Protein AF-A0ABD4ZDI1-F1 (afdb_monomer_lite)

Foldseek 3Di:
DPVCVVVVVVVVVVVVVLVVQLVVQLVVQCPDPVVVVCVVVVHDPVCCVPPPRNVRSCVVSVVVVVVVVVD

pLDDT: mean 77.8, std 8.33, range [47.66, 86.62]

Secondary structure (DSSP, 8-state):
--SHHHHHHHHHHHHHHHHHHHHHHHHHHHHSHHHHHHHHTT--HHHIIIIIIHHHHHHHHHHHHHHHHH-

Structure (mmCIF, N/CA/C/O backbone):
data_AF-A0ABD4ZDI1-F1
#
_entry.id   AF-A0ABD4ZDI1-F1
#
loop_
_atom_site.group_PDB
_atom_site.id
_atom_site.type_symbol
_atom_site.label_atom_id
_atom_site.label_alt_id
_atom_site.label_comp_id
_atom_site.label_asym_id
_atom_site.label_entity_id
_atom_site.label_seq_id
_atom_site.pdbx_PDB_ins_code
_atom_site.Cartn_x
_atom_site.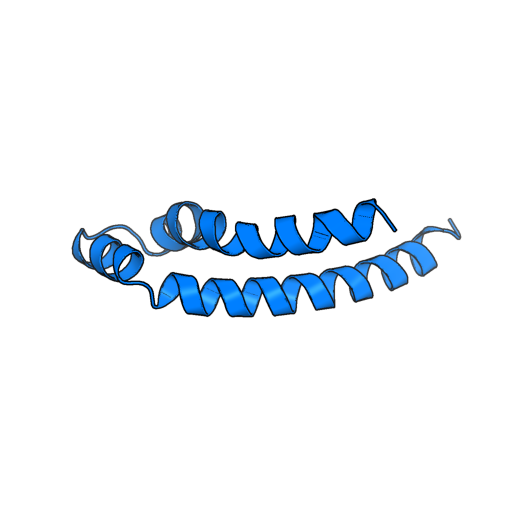Cartn_y
_atom_site.Cartn_z
_atom_site.occupancy
_atom_site.B_iso_or_equiv
_atom_site.auth_seq_id
_atom_site.auth_comp_id
_atom_site.auth_asym_id
_atom_site.auth_atom_id
_atom_site.pdbx_PDB_model_num
ATOM 1 N N . MET A 1 1 ? 7.275 -10.214 -33.030 1.00 58.09 1 MET A N 1
ATOM 2 C CA . MET A 1 1 ? 7.151 -10.833 -31.689 1.00 58.09 1 MET A CA 1
ATOM 3 C C . MET A 1 1 ? 8.478 -10.818 -30.904 1.00 58.09 1 MET A C 1
ATOM 5 O O . MET A 1 1 ? 8.680 -11.667 -30.053 1.00 58.09 1 MET A O 1
ATOM 9 N N . TYR A 1 2 ? 9.363 -9.832 -31.139 1.00 63.69 2 TYR A N 1
ATOM 10 C CA . TYR A 1 2 ? 10.683 -9.715 -30.482 1.00 63.69 2 TYR A CA 1
ATOM 11 C C . TYR A 1 2 ? 10.746 -8.611 -29.407 1.00 63.69 2 TYR A C 1
ATOM 13 O O . TYR A 1 2 ? 11.720 -8.514 -28.676 1.00 63.69 2 TYR A O 1
ATOM 21 N N . ILE A 1 3 ? 9.690 -7.798 -29.281 1.00 68.88 3 ILE A N 1
ATOM 22 C CA . ILE A 1 3 ? 9.608 -6.690 -28.311 1.00 68.88 3 ILE A CA 1
ATOM 23 C C . ILE A 1 3 ? 9.057 -7.143 -26.949 1.00 68.88 3 ILE A C 1
ATOM 25 O O . ILE A 1 3 ? 9.336 -6.522 -25.932 1.00 68.88 3 ILE A O 1
ATOM 29 N N . ILE A 1 4 ? 8.325 -8.258 -26.891 1.00 77.75 4 ILE A N 1
ATOM 30 C CA . ILE A 1 4 ? 7.638 -8.703 -25.667 1.00 77.75 4 ILE A CA 1
ATOM 31 C C . ILE A 1 4 ? 8.623 -9.132 -24.571 1.00 77.75 4 ILE A C 1
ATOM 33 O O . ILE A 1 4 ? 8.411 -8.802 -23.411 1.00 77.75 4 ILE A O 1
ATOM 37 N N . LEU A 1 5 ? 9.715 -9.814 -24.930 1.00 77.75 5 LEU A N 1
ATOM 38 C CA . LEU A 1 5 ? 10.732 -10.275 -23.977 1.00 77.75 5 LEU A CA 1
ATOM 39 C C . LEU A 1 5 ? 11.498 -9.119 -23.295 1.00 77.75 5 LEU A C 1
ATOM 41 O O . LEU A 1 5 ? 11.530 -9.084 -22.064 1.00 77.75 5 LEU A O 1
ATOM 45 N N . PRO A 1 6 ? 12.076 -8.149 -24.037 1.00 79.56 6 PRO A N 1
ATOM 46 C CA . PRO A 1 6 ? 12.778 -7.025 -23.418 1.00 79.56 6 PRO A CA 1
ATOM 47 C C . PRO A 1 6 ? 11.830 -6.088 -22.665 1.00 79.56 6 PRO A C 1
ATOM 49 O O . PRO A 1 6 ? 12.170 -5.643 -21.570 1.00 79.56 6 PRO A O 1
ATOM 52 N N . VAL A 1 7 ? 10.617 -5.848 -23.183 1.00 78.19 7 VAL A N 1
ATOM 53 C CA . VAL A 1 7 ? 9.612 -5.035 -22.482 1.00 78.19 7 VAL A CA 1
ATOM 54 C C . VAL A 1 7 ? 9.197 -5.713 -21.181 1.00 78.19 7 VAL A C 1
ATOM 56 O O . VAL A 1 7 ? 9.240 -5.069 -20.139 1.00 78.19 7 VAL A O 1
ATOM 59 N N . ALA A 1 8 ? 8.883 -7.010 -21.183 1.00 79.38 8 ALA A N 1
ATOM 60 C CA . ALA A 1 8 ? 8.547 -7.726 -19.953 1.00 79.38 8 ALA A CA 1
ATOM 61 C C . ALA A 1 8 ? 9.696 -7.683 -18.932 1.00 79.38 8 ALA A C 1
ATOM 63 O O . ALA A 1 8 ? 9.456 -7.396 -17.762 1.00 79.38 8 ALA A O 1
ATOM 64 N N . SER A 1 9 ? 10.943 -7.881 -19.372 1.00 79.19 9 SER A N 1
ATOM 65 C CA . SER A 1 9 ? 12.115 -7.842 -18.490 1.00 79.19 9 SER A CA 1
ATOM 66 C C . SER A 1 9 ? 12.324 -6.467 -17.841 1.00 79.19 9 SER A C 1
ATOM 68 O O . SER A 1 9 ? 12.556 -6.388 -16.634 1.00 79.19 9 SER A O 1
ATOM 70 N N . LEU A 1 10 ? 12.198 -5.379 -18.610 1.00 77.12 10 LEU A N 1
ATOM 71 C CA . LEU A 1 10 ? 12.275 -4.004 -18.097 1.00 77.12 10 LEU A CA 1
ATOM 72 C C . LEU A 1 10 ? 11.113 -3.686 -17.147 1.00 77.12 10 LEU A C 1
ATOM 74 O O . LEU A 1 10 ? 11.316 -3.120 -16.072 1.00 77.12 10 LEU A O 1
ATOM 78 N N . THR A 1 11 ? 9.899 -4.102 -17.509 1.00 76.00 11 THR A N 1
ATOM 79 C CA . THR A 1 11 ? 8.691 -3.811 -16.725 1.00 76.00 11 THR A CA 1
ATOM 80 C C . THR A 1 11 ? 8.704 -4.551 -15.387 1.00 76.00 11 THR A C 1
ATOM 82 O O . THR A 1 11 ? 8.352 -3.970 -14.366 1.00 76.00 11 THR A O 1
ATOM 85 N N . ILE A 1 12 ? 9.166 -5.807 -15.349 1.00 79.31 12 ILE A N 1
ATOM 86 C CA . ILE A 1 12 ? 9.267 -6.597 -14.111 1.00 79.31 12 ILE A CA 1
ATOM 87 C C . ILE A 1 12 ? 10.230 -5.941 -13.114 1.00 79.31 12 ILE A C 1
ATOM 89 O O . ILE A 1 12 ? 9.913 -5.868 -11.927 1.00 79.31 12 ILE A O 1
ATOM 93 N N . ALA A 1 13 ? 11.373 -5.425 -13.576 1.00 75.81 13 ALA A N 1
ATOM 94 C CA . ALA A 1 13 ? 12.335 -4.744 -12.711 1.00 75.81 13 ALA A CA 1
ATOM 95 C C . ALA A 1 13 ? 11.746 -3.463 -12.089 1.00 75.81 13 ALA A C 1
ATOM 97 O O . ALA A 1 13 ? 11.855 -3.252 -10.878 1.00 75.81 13 ALA A O 1
ATOM 98 N N . TYR A 1 14 ? 11.047 -2.654 -12.892 1.00 72.69 14 TYR A N 1
ATOM 99 C CA . TYR A 1 14 ? 10.342 -1.458 -12.417 1.00 72.69 14 TYR A CA 1
ATOM 100 C C . TYR A 1 14 ? 9.217 -1.798 -11.432 1.00 72.69 14 TYR A C 1
ATOM 102 O O . TYR A 1 14 ? 9.124 -1.211 -10.350 1.00 72.69 14 TYR A O 1
ATOM 110 N N . VAL A 1 15 ? 8.388 -2.792 -11.763 1.00 77.12 15 VAL A N 1
ATOM 111 C CA . VAL A 1 15 ? 7.287 -3.252 -10.907 1.00 77.12 15 VAL A CA 1
ATOM 112 C C . VAL A 1 15 ? 7.812 -3.820 -9.591 1.00 77.12 15 VAL A C 1
ATOM 114 O O . VAL A 1 15 ? 7.205 -3.572 -8.555 1.00 77.12 15 VAL A O 1
ATOM 117 N N . ALA A 1 16 ? 8.952 -4.515 -9.578 1.00 80.00 16 ALA A N 1
ATOM 118 C CA . ALA A 1 16 ? 9.554 -5.027 -8.348 1.00 80.00 16 ALA A CA 1
ATOM 119 C C . ALA A 1 16 ? 9.962 -3.901 -7.378 1.00 80.00 16 ALA A C 1
ATOM 121 O O . ALA A 1 16 ? 9.748 -4.020 -6.167 1.00 80.00 16 ALA A O 1
ATOM 122 N N . GLY A 1 17 ? 10.504 -2.793 -7.897 1.00 79.12 17 GLY A N 1
ATOM 123 C CA . GLY A 1 17 ? 10.821 -1.602 -7.104 1.00 79.12 17 GLY A CA 1
ATOM 124 C C . GLY A 1 17 ? 9.566 -0.949 -6.523 1.00 79.12 17 GLY A C 1
ATOM 125 O O . GLY A 1 17 ? 9.471 -0.737 -5.312 1.00 79.12 17 GLY A O 1
ATOM 126 N N . ILE A 1 18 ? 8.560 -0.727 -7.371 1.00 78.19 18 ILE A N 1
ATOM 127 C CA . ILE A 1 18 ? 7.273 -0.141 -6.973 1.00 78.19 18 ILE A CA 1
ATOM 128 C C . ILE A 1 18 ? 6.547 -1.034 -5.958 1.00 78.19 18 ILE A C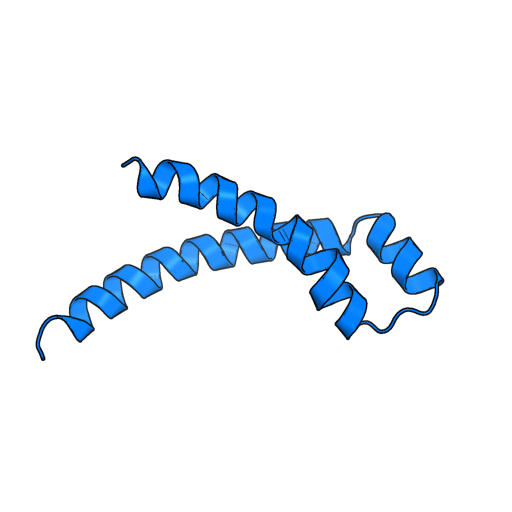 1
ATOM 130 O O . ILE A 1 18 ? 6.041 -0.541 -4.953 1.00 78.19 18 ILE A O 1
ATOM 134 N N . ALA A 1 19 ? 6.537 -2.352 -6.163 1.00 80.81 19 ALA A N 1
ATOM 135 C CA . ALA A 1 19 ? 5.904 -3.313 -5.265 1.00 80.81 19 ALA A CA 1
ATOM 136 C C . ALA A 1 19 ? 6.558 -3.319 -3.878 1.00 80.81 19 ALA A C 1
ATOM 138 O O . ALA A 1 19 ? 5.863 -3.439 -2.867 1.00 80.81 19 ALA A O 1
ATOM 139 N N . ARG A 1 20 ? 7.884 -3.146 -3.803 1.00 82.75 20 ARG A N 1
ATOM 140 C CA . ARG A 1 20 ? 8.601 -3.033 -2.526 1.00 82.75 20 ARG A CA 1
ATOM 141 C C . ARG A 1 20 ? 8.185 -1.777 -1.760 1.00 82.75 20 ARG A C 1
ATOM 143 O O . ARG A 1 20 ? 7.903 -1.874 -0.567 1.00 82.75 20 ARG A O 1
ATOM 150 N N . ILE A 1 21 ? 8.099 -0.637 -2.447 1.00 83.94 21 ILE A N 1
ATOM 151 C CA . ILE A 1 21 ? 7.646 0.639 -1.871 1.00 83.94 21 ILE A CA 1
ATOM 152 C C . ILE A 1 21 ? 6.193 0.517 -1.405 1.00 83.94 21 ILE A C 1
ATOM 154 O O . ILE A 1 21 ? 5.889 0.763 -0.240 1.00 83.94 21 ILE A O 1
ATOM 158 N N . MET A 1 22 ? 5.316 0.034 -2.287 1.00 83.69 22 MET A N 1
ATOM 159 C CA . MET A 1 22 ? 3.901 -0.189 -2.005 1.00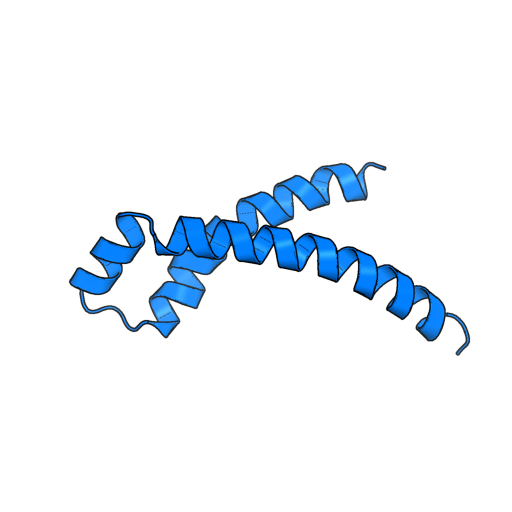 83.69 22 MET A CA 1
ATOM 160 C C . MET A 1 22 ? 3.705 -1.092 -0.788 1.00 83.69 22 MET A C 1
ATOM 162 O O . MET A 1 22 ? 2.869 -0.797 0.061 1.00 83.69 22 MET A O 1
ATOM 166 N N . ARG A 1 23 ? 4.488 -2.171 -0.662 1.00 83.62 23 ARG A N 1
ATOM 167 C CA . ARG A 1 23 ? 4.434 -3.069 0.497 1.00 83.62 23 ARG A CA 1
ATOM 168 C C . ARG A 1 23 ? 4.832 -2.358 1.791 1.00 83.62 23 ARG A C 1
ATOM 170 O O . ARG A 1 23 ? 4.167 -2.570 2.801 1.00 83.62 23 ARG A O 1
ATOM 177 N N . GLY A 1 24 ? 5.871 -1.522 1.769 1.00 84.94 24 GLY A N 1
ATOM 178 C CA . GLY A 1 24 ? 6.274 -0.715 2.927 1.00 84.94 24 GLY A CA 1
ATOM 179 C C . GLY A 1 24 ? 5.159 0.230 3.376 1.00 84.94 24 GLY A C 1
ATOM 180 O O . GLY A 1 24 ? 4.736 0.193 4.531 1.00 84.94 24 GLY A O 1
ATOM 181 N N . SER A 1 25 ? 4.593 0.984 2.437 1.00 84.25 25 SER A N 1
ATOM 182 C CA . SER A 1 25 ? 3.508 1.924 2.724 1.00 84.25 25 SER A CA 1
ATOM 183 C C . SER A 1 25 ? 2.210 1.236 3.138 1.00 84.25 25 SER A C 1
ATOM 185 O O . SER A 1 25 ? 1.489 1.753 3.984 1.00 84.25 25 SER A O 1
ATOM 187 N N . MET A 1 26 ? 1.923 0.039 2.619 1.00 85.38 26 MET A N 1
ATOM 188 C CA . MET A 1 26 ? 0.790 -0.774 3.070 1.00 85.38 26 MET A CA 1
ATOM 189 C C . MET A 1 26 ? 0.912 -1.137 4.553 1.00 85.38 26 MET A C 1
ATOM 191 O O . MET A 1 26 ? -0.079 -1.086 5.276 1.00 85.38 26 MET A O 1
ATOM 195 N N . ILE A 1 27 ? 2.113 -1.510 5.010 1.00 86.31 27 ILE A N 1
ATOM 196 C CA . ILE A 1 27 ? 2.371 -1.878 6.410 1.00 86.31 27 ILE A CA 1
ATOM 197 C C . ILE A 1 27 ? 2.158 -0.668 7.323 1.00 86.31 27 ILE A C 1
ATOM 199 O O . ILE A 1 27 ? 1.467 -0.774 8.335 1.00 86.31 27 ILE A O 1
ATOM 203 N N . GLU A 1 28 ? 2.702 0.486 6.943 1.00 84.81 28 GLU A N 1
ATOM 204 C CA . GLU A 1 28 ? 2.563 1.735 7.696 1.00 84.81 28 GLU A CA 1
ATOM 205 C C . GLU A 1 28 ? 1.097 2.181 7.790 1.00 84.81 28 GLU A C 1
ATOM 207 O O . GLU A 1 28 ? 0.577 2.467 8.871 1.00 84.81 28 GLU A O 1
ATOM 212 N N . VAL A 1 29 ? 0.382 2.121 6.667 1.00 85.62 29 VAL A N 1
ATOM 213 C CA . VAL A 1 29 ? -1.048 2.410 6.598 1.00 85.62 29 VAL A CA 1
ATOM 214 C C . VAL A 1 29 ? -1.865 1.441 7.456 1.00 85.62 29 VAL A C 1
ATOM 216 O O . VAL A 1 29 ? -2.749 1.884 8.188 1.00 85.62 29 VAL A O 1
ATOM 219 N N . LEU A 1 30 ? -1.581 0.136 7.419 1.00 84.88 30 LEU A N 1
ATOM 220 C CA . LEU A 1 30 ? -2.285 -0.870 8.224 1.00 84.88 30 LEU A CA 1
ATOM 221 C C . LEU A 1 30 ? -2.052 -0.707 9.733 1.00 84.88 30 LEU A C 1
ATOM 223 O O . LEU A 1 30 ? -2.944 -1.042 10.515 1.00 84.88 30 LEU A O 1
ATOM 227 N N . HIS A 1 31 ? -0.896 -0.179 10.139 1.00 85.75 31 HIS A N 1
ATOM 228 C CA . HIS A 1 31 ? -0.595 0.160 11.533 1.00 85.75 31 HIS A CA 1
ATOM 229 C C . HIS A 1 31 ? -1.154 1.513 11.983 1.00 85.75 31 HIS A C 1
ATOM 231 O O . HIS A 1 31 ? -1.146 1.815 13.177 1.00 85.75 31 HIS A O 1
ATOM 237 N N . SER A 1 32 ? -1.689 2.312 11.064 1.00 85.69 32 SER A N 1
ATOM 238 C CA . SER A 1 32 ? -2.270 3.603 11.406 1.00 85.69 32 SER A CA 1
ATOM 239 C C . SER A 1 32 ? -3.521 3.480 12.290 1.00 85.69 32 SER A C 1
ATOM 241 O O . SER A 1 32 ? -4.304 2.521 12.231 1.00 85.69 32 SER A O 1
ATOM 243 N N . ASN A 1 33 ? -3.765 4.523 13.083 1.00 82.69 33 ASN A N 1
ATOM 244 C CA . ASN A 1 33 ? -4.917 4.579 13.979 1.00 82.69 33 ASN A CA 1
ATOM 245 C C . ASN A 1 33 ? -6.262 4.555 13.230 1.00 82.69 33 ASN A C 1
ATOM 247 O O . ASN A 1 33 ? -7.228 4.013 13.757 1.00 82.69 33 ASN A O 1
ATOM 251 N N . PHE A 1 34 ? -6.346 5.047 11.987 1.00 83.62 34 PHE A N 1
ATOM 252 C CA . PHE A 1 34 ? -7.611 5.042 11.242 1.00 83.62 34 PHE A CA 1
ATOM 253 C C . PHE A 1 34 ? -8.034 3.633 10.798 1.00 83.62 34 PHE A C 1
ATOM 255 O O . PHE A 1 34 ? -9.228 3.331 10.786 1.00 83.62 34 PHE A O 1
ATOM 262 N N . ILE A 1 35 ? -7.078 2.745 10.497 1.00 85.56 35 ILE A N 1
ATOM 263 C CA . ILE A 1 35 ? -7.357 1.330 10.211 1.00 85.56 35 ILE A CA 1
ATOM 264 C C . ILE A 1 35 ? -7.807 0.607 11.483 1.00 85.56 35 ILE A C 1
ATOM 266 O O . ILE A 1 35 ? -8.747 -0.190 11.433 1.00 85.56 35 ILE A O 1
ATOM 270 N N . ARG A 1 36 ? -7.201 0.917 12.637 1.00 83.25 36 ARG A N 1
ATOM 271 C CA . ARG A 1 36 ? -7.635 0.383 13.942 1.00 83.25 36 ARG A CA 1
ATOM 272 C C . ARG A 1 36 ? -9.059 0.826 14.279 1.00 83.25 36 ARG A C 1
ATOM 274 O O . ARG A 1 36 ? -9.872 -0.010 14.663 1.00 83.25 36 ARG A O 1
ATOM 281 N N . THR A 1 37 ? -9.399 2.091 14.037 1.00 85.44 37 THR A N 1
ATOM 282 C CA . THR A 1 37 ? -10.766 2.607 14.201 1.00 85.44 37 THR A CA 1
ATOM 283 C C . THR A 1 37 ? -11.744 1.959 13.220 1.00 85.44 37 THR A C 1
ATOM 285 O O . THR A 1 37 ? -12.864 1.625 13.598 1.00 85.44 37 THR A O 1
ATOM 288 N N . ALA A 1 38 ? -11.338 1.723 11.968 1.00 84.12 38 ALA A N 1
ATOM 289 C CA . ALA A 1 38 ? -12.164 1.015 10.990 1.00 84.12 38 ALA A CA 1
ATOM 290 C C . ALA A 1 38 ? -12.431 -0.443 11.407 1.00 84.12 38 ALA A C 1
ATOM 292 O O . ALA A 1 38 ? -13.564 -0.909 11.297 1.00 84.12 38 ALA A O 1
ATOM 293 N N . LYS A 1 39 ? -11.429 -1.146 11.954 1.00 82.56 39 LYS A N 1
ATOM 294 C CA . LYS A 1 39 ? -11.623 -2.479 12.551 1.00 82.56 39 LYS A CA 1
ATOM 295 C C . LYS A 1 39 ? -12.563 -2.432 13.756 1.00 82.56 39 LYS A C 1
ATOM 297 O O . LYS A 1 39 ? -13.459 -3.262 13.840 1.00 82.56 39 LYS A O 1
ATOM 302 N N . ALA A 1 40 ? -12.408 -1.450 14.645 1.00 86.62 40 ALA A N 1
ATOM 303 C CA . ALA A 1 40 ? -13.273 -1.283 15.817 1.00 86.62 40 ALA A CA 1
ATOM 304 C C . ALA A 1 40 ? -14.740 -0.998 15.442 1.00 86.62 40 ALA A C 1
ATOM 306 O O . ALA A 1 40 ? -15.649 -1.400 16.158 1.00 86.62 40 ALA A O 1
ATOM 307 N N . LYS A 1 41 ? -14.981 -0.370 14.284 1.00 83.00 41 LYS A N 1
ATOM 308 C CA . LYS A 1 41 ? -16.322 -0.178 13.705 1.00 83.00 41 LYS A CA 1
ATOM 309 C C . LYS A 1 41 ? -16.939 -1.452 13.098 1.00 83.00 41 LYS A C 1
ATOM 311 O O . LYS A 1 41 ? -18.046 -1.380 12.576 1.00 83.00 41 LYS A O 1
ATOM 316 N N . GLY A 1 42 ? -16.245 -2.593 13.118 1.00 86.25 42 GLY A N 1
ATOM 317 C CA . GLY A 1 42 ? -16.748 -3.862 12.578 1.00 86.25 42 GLY A CA 1
ATOM 318 C C . GLY A 1 42 ? -16.715 -3.966 11.047 1.00 86.25 42 GLY A C 1
ATOM 319 O O . GLY A 1 42 ? -17.395 -4.811 10.468 1.00 86.25 42 GLY A O 1
ATOM 320 N N . LEU A 1 43 ? -15.948 -3.111 10.358 1.00 85.62 43 LEU A N 1
ATOM 321 C CA . LEU A 1 43 ? -15.801 -3.189 8.901 1.00 85.62 43 LEU A CA 1
ATOM 322 C C . LEU A 1 43 ? -15.036 -4.459 8.497 1.00 85.62 43 LEU A C 1
ATOM 324 O O . LEU A 1 43 ? -14.036 -4.821 9.117 1.00 85.62 43 LEU A O 1
ATOM 328 N N . SER A 1 44 ? -15.470 -5.106 7.410 1.00 85.38 44 SER A N 1
ATOM 329 C CA . SER A 1 44 ? -14.790 -6.296 6.896 1.00 85.38 44 SER A CA 1
ATOM 330 C C . SER A 1 44 ? -13.357 -5.982 6.459 1.00 85.38 44 SER A C 1
ATOM 332 O O . SER A 1 44 ? -13.090 -4.962 5.813 1.00 85.38 44 SER A O 1
ATOM 334 N N . THR A 1 45 ? -12.429 -6.889 6.767 1.00 80.12 45 THR A N 1
ATOM 335 C CA . THR A 1 45 ? -10.999 -6.747 6.452 1.00 80.12 45 THR A CA 1
ATOM 336 C C . THR A 1 45 ? -10.762 -6.450 4.969 1.00 80.12 45 THR A C 1
ATOM 338 O O . THR A 1 45 ? -9.959 -5.580 4.643 1.00 80.12 45 THR A O 1
ATOM 341 N N . SER A 1 46 ? -11.523 -7.071 4.061 1.00 84.19 46 SER A N 1
ATOM 342 C CA . SER A 1 46 ? -11.422 -6.816 2.616 1.00 84.19 46 SER A CA 1
ATOM 343 C C . SER A 1 46 ? -11.806 -5.383 2.236 1.00 84.19 46 SER A C 1
ATOM 345 O O . SER A 1 46 ? -11.143 -4.769 1.402 1.00 84.19 46 SER A O 1
ATOM 347 N N . ARG A 1 47 ? -12.838 -4.806 2.870 1.00 83.94 47 ARG A N 1
ATOM 348 C CA . ARG A 1 47 ? -13.241 -3.408 2.640 1.00 83.94 47 ARG A CA 1
ATOM 349 C C . ARG A 1 47 ? -12.20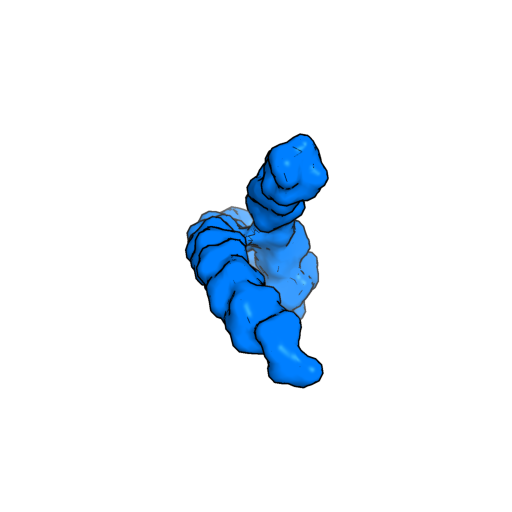1 -2.439 3.195 1.00 83.94 47 ARG A C 1
ATOM 351 O O . ARG A 1 47 ? -11.911 -1.432 2.555 1.00 83.94 47 ARG A O 1
ATOM 358 N N . ILE A 1 48 ? -11.621 -2.760 4.350 1.00 84.31 48 ILE A N 1
ATOM 359 C CA . ILE A 1 48 ? -10.531 -1.987 4.948 1.00 84.31 48 ILE A CA 1
ATOM 360 C C . ILE A 1 48 ? -9.319 -1.986 4.013 1.00 84.31 48 ILE A C 1
ATOM 362 O O . ILE A 1 48 ? -8.809 -0.917 3.701 1.00 84.31 48 ILE A O 1
ATOM 366 N N . ILE A 1 49 ? -8.906 -3.143 3.492 1.00 83.19 49 ILE A N 1
ATOM 367 C CA . ILE A 1 49 ? -7.761 -3.240 2.581 1.00 83.19 49 ILE A CA 1
ATOM 368 C C . ILE A 1 49 ? -8.034 -2.475 1.280 1.00 83.19 49 ILE A C 1
ATOM 370 O O . ILE A 1 49 ? -7.296 -1.551 0.957 1.00 83.19 49 ILE A O 1
ATOM 374 N N . LEU A 1 50 ? -9.120 -2.791 0.567 1.00 80.50 50 LEU A N 1
ATOM 375 C CA . LEU A 1 50 ? -9.389 -2.235 -0.767 1.00 80.50 50 LEU A CA 1
ATOM 376 C C . LEU A 1 50 ? -9.740 -0.742 -0.756 1.00 80.50 50 LEU A C 1
ATOM 378 O O . LEU A 1 50 ? -9.371 -0.018 -1.676 1.00 80.50 50 LEU A O 1
ATOM 382 N N . LYS A 1 51 ? -10.470 -0.264 0.259 1.00 78.19 51 LYS A N 1
ATOM 383 C CA . LYS A 1 51 ? -11.011 1.106 0.274 1.00 78.19 51 LYS A CA 1
ATOM 384 C C . LYS A 1 51 ? -10.262 2.048 1.213 1.00 78.19 51 LYS A C 1
ATOM 386 O O . LYS A 1 51 ? -10.258 3.252 0.961 1.00 78.19 51 LYS A O 1
ATOM 391 N N . HIS A 1 52 ? -9.667 1.534 2.290 1.00 81.25 52 HIS A N 1
ATOM 392 C CA . HIS A 1 52 ? -9.032 2.359 3.324 1.00 81.25 52 HIS A CA 1
ATOM 393 C C . HIS A 1 52 ? -7.514 2.220 3.367 1.00 81.25 52 HIS A C 1
ATOM 395 O O . HIS A 1 52 ? -6.863 3.223 3.613 1.00 81.25 52 HIS A O 1
ATOM 401 N N . ALA A 1 53 ? -6.944 1.044 3.094 1.00 80.62 53 ALA A N 1
ATOM 402 C CA . ALA A 1 53 ? -5.497 0.857 3.108 1.00 80.62 53 ALA A CA 1
ATOM 403 C C . ALA A 1 53 ? -4.862 1.128 1.735 1.00 80.62 53 ALA A C 1
ATOM 405 O O . ALA A 1 53 ? -3.866 1.835 1.631 1.00 80.62 53 ALA A O 1
ATOM 406 N N . LEU A 1 54 ? -5.486 0.628 0.666 1.00 78.25 54 LEU A N 1
ATOM 407 C CA . LEU A 1 54 ? -4.945 0.689 -0.690 1.00 78.25 54 LEU A CA 1
ATOM 408 C C . LEU A 1 54 ? -4.829 2.125 -1.219 1.00 78.25 54 LEU A C 1
ATOM 410 O O . LEU A 1 54 ? -3.800 2.489 -1.770 1.00 78.25 54 LEU A O 1
ATOM 414 N N . ARG A 1 55 ? -5.852 2.965 -1.015 1.00 76.69 55 ARG A N 1
ATOM 415 C CA . ARG A 1 55 ? -5.837 4.376 -1.453 1.00 76.69 55 ARG A CA 1
ATOM 416 C C . ARG A 1 55 ? -4.653 5.173 -0.882 1.00 76.69 55 ARG A C 1
ATOM 418 O O . ARG A 1 55 ? -3.918 5.755 -1.672 1.00 76.69 55 ARG A O 1
ATOM 425 N N . PRO A 1 56 ? -4.438 5.212 0.444 1.00 74.56 56 PRO A N 1
ATOM 426 C CA . PRO A 1 56 ? -3.287 5.912 1.005 1.00 74.56 56 PRO A CA 1
ATOM 427 C C . PRO A 1 56 ? -1.955 5.196 0.752 1.00 74.56 56 PRO A C 1
ATOM 429 O O . PRO A 1 56 ? -0.942 5.867 0.616 1.00 74.56 56 PRO A O 1
ATOM 432 N N . ALA A 1 57 ? -1.930 3.869 0.600 1.00 77.31 57 ALA A N 1
ATOM 433 C CA . ALA A 1 57 ? -0.706 3.157 0.221 1.00 77.31 57 ALA A CA 1
ATOM 434 C C . ALA A 1 57 ? -0.269 3.409 -1.240 1.00 77.31 57 ALA A C 1
ATOM 436 O O . ALA A 1 57 ? 0.882 3.149 -1.581 1.00 77.31 57 ALA A O 1
ATOM 437 N N . LEU A 1 58 ? -1.158 3.931 -2.098 1.00 76.50 58 LEU A N 1
ATOM 438 C CA . LEU A 1 58 ? -0.852 4.317 -3.482 1.00 76.50 58 LEU A CA 1
ATOM 439 C C . LEU A 1 58 ? -0.228 5.714 -3.615 1.0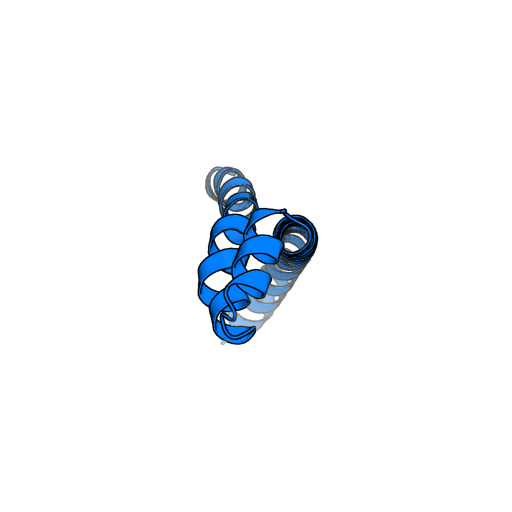0 76.50 58 LEU A C 1
ATOM 441 O O . LEU A 1 58 ? 0.425 5.970 -4.622 1.00 76.50 58 LEU A O 1
ATOM 445 N N . LEU A 1 59 ? -0.374 6.602 -2.624 1.00 75.94 59 LEU A N 1
ATOM 446 C CA . LEU A 1 59 ? 0.294 7.916 -2.604 1.00 75.94 59 LEU A CA 1
ATOM 447 C C . LEU A 1 59 ? 1.801 7.820 -2.918 1.00 75.94 59 LEU A C 1
ATOM 449 O O . LEU A 1 59 ? 2.245 8.460 -3.867 1.00 75.94 59 LEU A O 1
ATOM 453 N N . PRO A 1 60 ? 2.586 6.989 -2.209 1.00 69.56 60 PRO A N 1
ATOM 454 C CA . PRO A 1 60 ? 4.021 6.866 -2.463 1.00 69.56 60 PRO A CA 1
ATOM 455 C C . PRO A 1 60 ? 4.347 6.218 -3.812 1.00 69.56 60 PRO A C 1
ATOM 457 O O . PRO A 1 60 ? 5.381 6.527 -4.396 1.00 69.56 60 PRO A O 1
ATOM 460 N N . VAL A 1 61 ? 3.459 5.374 -4.348 1.00 72.06 61 VAL A N 1
ATOM 461 C CA . VAL A 1 61 ? 3.602 4.822 -5.704 1.00 72.06 61 VAL A CA 1
ATOM 462 C C . VAL A 1 61 ? 3.463 5.928 -6.753 1.00 72.06 61 VAL A C 1
ATOM 464 O O . VAL A 1 61 ? 4.284 6.013 -7.660 1.00 72.06 61 VAL A O 1
ATOM 467 N N . ILE A 1 62 ? 2.471 6.811 -6.606 1.00 69.81 62 ILE A N 1
ATOM 468 C CA . ILE A 1 62 ? 2.250 7.951 -7.510 1.00 69.81 62 ILE A CA 1
ATOM 469 C C . ILE A 1 62 ? 3.413 8.949 -7.414 1.00 69.81 62 ILE A C 1
ATOM 471 O O . ILE A 1 62 ? 3.911 9.407 -8.440 1.00 69.81 62 ILE A O 1
ATOM 475 N N . THR A 1 63 ? 3.901 9.229 -6.201 1.00 73.44 63 THR A N 1
ATOM 476 C CA . THR A 1 63 ? 5.066 10.100 -5.980 1.00 73.44 63 THR A CA 1
ATOM 477 C C . THR A 1 63 ? 6.341 9.539 -6.608 1.00 73.44 63 THR A C 1
ATOM 479 O O . THR A 1 63 ? 7.159 10.316 -7.081 1.00 73.44 63 THR A O 1
ATOM 482 N N . TYR A 1 64 ? 6.520 8.214 -6.644 1.00 69.06 64 TYR A N 1
ATOM 483 C CA . TYR A 1 64 ? 7.682 7.585 -7.284 1.00 69.06 64 TYR A CA 1
ATOM 484 C C . TYR A 1 64 ? 7.542 7.494 -8.810 1.00 69.06 64 TYR A C 1
ATOM 486 O O . TYR A 1 64 ? 8.527 7.607 -9.537 1.00 69.06 64 TYR A O 1
ATOM 494 N N . LEU A 1 65 ? 6.314 7.323 -9.307 1.00 68.69 65 LEU A N 1
ATOM 495 C CA . LEU A 1 65 ? 6.024 7.334 -10.739 1.00 68.69 65 LEU A CA 1
ATOM 496 C C . LEU A 1 65 ? 6.209 8.728 -11.354 1.00 68.69 65 LEU A C 1
ATOM 498 O O . LEU A 1 65 ? 6.679 8.813 -12.479 1.00 68.69 65 LEU A O 1
ATOM 502 N N . GLY A 1 66 ? 5.913 9.813 -10.630 1.00 67.62 66 GLY A N 1
ATOM 503 C CA . GLY A 1 66 ? 6.080 11.188 -11.127 1.00 67.62 66 GLY A CA 1
ATOM 504 C C . GLY A 1 66 ? 7.477 11.478 -11.708 1.00 67.62 66 GLY A C 1
ATOM 505 O O . GLY A 1 66 ? 7.572 11.817 -12.885 1.00 67.62 66 GLY A O 1
ATOM 506 N N . PRO A 1 67 ? 8.569 11.287 -10.944 1.00 62.50 67 PRO A N 1
ATOM 507 C CA . PRO A 1 67 ? 9.936 11.418 -11.446 1.00 62.50 67 PRO A CA 1
ATOM 508 C C . PRO A 1 67 ? 10.292 10.393 -12.528 1.00 62.50 67 PRO A C 1
ATOM 510 O O . PRO A 1 67 ? 11.049 10.717 -13.435 1.00 62.50 67 PRO A O 1
ATOM 513 N N . ALA A 1 68 ? 9.738 9.177 -12.461 1.00 60.03 68 ALA A N 1
ATOM 514 C CA . ALA A 1 68 ? 9.998 8.119 -13.441 1.00 60.03 68 ALA A CA 1
ATOM 515 C C . ALA A 1 68 ? 9.360 8.372 -14.821 1.00 60.03 68 ALA A C 1
ATOM 517 O O . ALA A 1 68 ? 9.771 7.742 -15.786 1.00 60.03 68 ALA A O 1
ATOM 518 N N . PHE A 1 69 ? 8.362 9.259 -14.915 1.00 57.03 69 PHE A N 1
ATOM 519 C CA . PHE A 1 69 ? 7.784 9.721 -16.185 1.00 57.03 69 PHE A CA 1
ATOM 520 C C . PHE A 1 69 ? 8.456 10.991 -16.730 1.00 57.03 69 PHE A C 1
ATOM 522 O O . PHE A 1 69 ? 8.303 11.291 -17.911 1.00 57.03 69 PHE A O 1
ATOM 529 N N . VAL A 1 70 ? 9.135 11.761 -15.872 1.00 56.28 70 VAL A N 1
ATOM 530 C CA . VAL A 1 70 ? 9.835 13.003 -16.250 1.00 56.28 70 VAL A CA 1
ATOM 531 C C . VAL A 1 70 ? 11.273 12.730 -16.722 1.00 56.28 70 VAL A C 1
ATOM 533 O O . VAL A 1 70 ? 11.830 13.563 -17.435 1.00 56.28 70 VAL A O 1
ATOM 536 N N . GLY A 1 71 ? 11.861 11.592 -16.334 1.00 47.66 71 GLY A N 1
ATOM 537 C CA . GLY A 1 71 ? 13.188 11.129 -16.767 1.00 47.66 71 GLY A CA 1
ATOM 538 C C . GLY A 1 71 ? 13.164 10.239 -18.002 1.00 47.66 71 GLY A C 1
ATOM 539 O O . GLY A 1 71 ? 12.226 9.421 -18.118 1.00 47.66 71 GLY A O 1
#

Rad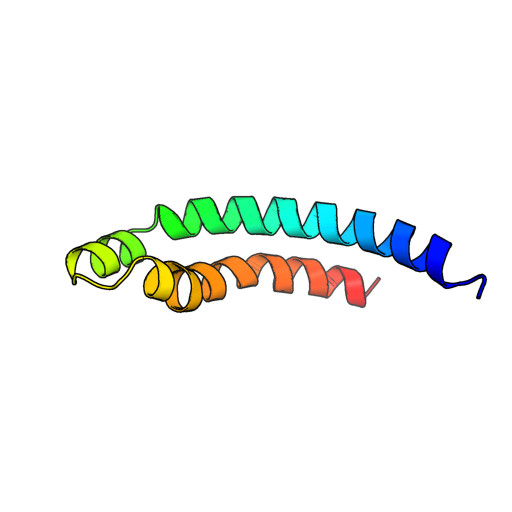ius of gyration: 16.0 Å; chains: 1; bounding box: 30×24×48 Å

InterPro domains:
  IPR000515 ABC transporter type 1, transmembrane domain MetI-like [PF00528] (3-70)
  IPR000515 ABC transporter type 1, transmembrane domain MetI-like [PS50928] (1-71)
  IPR000515 ABC transporter type 1, transmembrane domain MetI-like [cd06261] (2-71)
  IPR035906 MetI-like superfamily [G3DSA:1.10.3720.10] (2-71)
  IPR035906 MetI-like superfamily [SSF161098] (6-70)

Organism: Gardnerella vaginalis (NCBI:txid2702)

Sequence (71 aa):
MYIILPVASLTIAYVAGIARIMRGSMIEVLHSNFIRTAKAKGLSTSRIILKHALRPALLPVITYLGPAFVG